Protein AF-A0A3C1WA64-F1 (afdb_monomer_lite)

Radius of gyration: 13.99 Å; chains: 1; bounding box: 37×16×34 Å

pLDDT: mean 95.48, std 5.04, range [62.12, 98.69]

Sequence (74 aa):
EKSKAGEAAVTFVSAEGTFKAGPPRGPIEEKPGYALLGAIIESKQGAIFAKFTGPKATVSAQAAAFKKMITEAK

Foldseek 3Di:
DWDAAVPKIKDKDKDAAWDFDDDPDDDTDTRGQKMWIWMWTDDPVGTDIDIDIDHNVVCVVCVVVVVCVRNPDD

Structure (mmCIF, N/CA/C/O backbone):
data_AF-A0A3C1WA64-F1
#
_entry.id   AF-A0A3C1WA64-F1
#
loop_
_atom_site.group_PDB
_atom_site.id
_atom_site.type_symbol
_atom_site.label_atom_id
_atom_site.label_alt_id
_atom_site.label_comp_id
_atom_site.label_asym_id
_atom_site.label_entity_id
_atom_site.label_seq_id
_atom_site.pdbx_PDB_ins_code
_atom_site.Cartn_x
_atom_site.Cartn_y
_atom_site.Cartn_z
_atom_site.occupancy
_atom_site.B_iso_or_equiv
_atom_site.auth_seq_id
_atom_site.auth_comp_id
_atom_site.auth_asym_id
_atom_site.auth_atom_id
_atom_site.pdbx_PDB_model_num
ATOM 1 N N . GLU A 1 1 ? -8.883 9.424 -0.370 1.00 93.88 1 GLU A N 1
ATOM 2 C CA . GLU A 1 1 ? -10.265 9.062 0.033 1.00 93.88 1 GLU A CA 1
ATOM 3 C C . GLU A 1 1 ? -10.334 8.948 1.551 1.00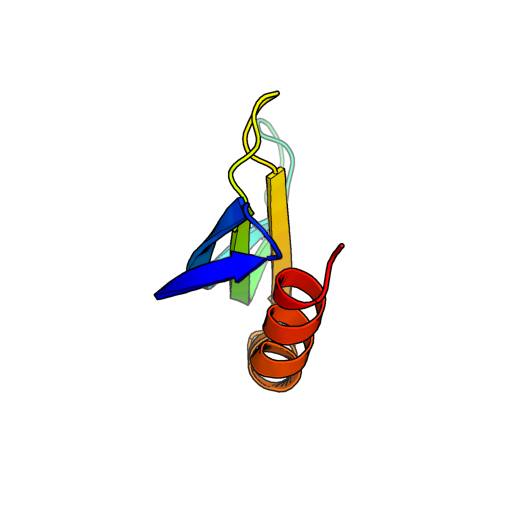 93.88 1 GLU A C 1
ATOM 5 O O . GLU A 1 1 ? -9.409 8.391 2.125 1.00 93.88 1 GLU A O 1
ATOM 10 N N . LYS A 1 2 ? -11.358 9.509 2.207 1.00 95.81 2 LYS A N 1
ATOM 11 C CA . LYS A 1 2 ? -11.507 9.466 3.676 1.00 95.81 2 LYS A CA 1
ATOM 12 C C . LYS A 1 2 ? -12.411 8.300 4.09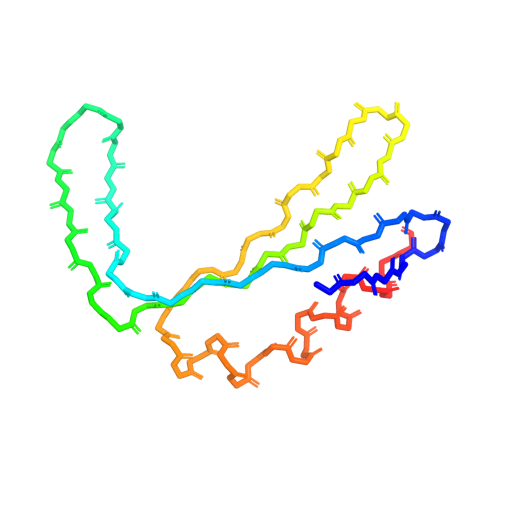3 1.00 95.81 2 LYS A C 1
ATOM 14 O O . LYS A 1 2 ? -13.384 8.023 3.401 1.00 95.81 2 LYS A O 1
ATOM 19 N N . SER A 1 3 ? -12.104 7.653 5.213 1.00 96.44 3 SER A N 1
ATOM 20 C CA . SER A 1 3 ? -12.852 6.536 5.803 1.00 96.44 3 SER A CA 1
ATOM 21 C C . SER A 1 3 ? -12.602 6.451 7.320 1.00 96.44 3 SER A C 1
ATOM 23 O O . SER A 1 3 ? -12.014 7.369 7.900 1.00 96.44 3 SER A O 1
ATOM 25 N N . LYS A 1 4 ? -13.060 5.378 7.971 1.00 94.81 4 LYS A N 1
ATOM 26 C CA . LYS A 1 4 ? -12.851 5.103 9.400 1.00 94.81 4 LYS A CA 1
ATOM 27 C C . LYS A 1 4 ? -12.521 3.629 9.655 1.00 94.81 4 LYS A C 1
ATOM 29 O O . LYS A 1 4 ? -12.980 2.764 8.914 1.00 94.81 4 LYS A O 1
ATOM 34 N N . ALA A 1 5 ? -11.770 3.372 10.721 1.00 93.00 5 ALA A N 1
ATOM 35 C CA . ALA A 1 5 ? -11.545 2.053 11.312 1.00 93.00 5 ALA A CA 1
ATOM 36 C C . ALA A 1 5 ? -11.853 2.164 12.813 1.00 93.00 5 ALA A C 1
ATOM 38 O O . ALA A 1 5 ? -11.104 2.792 13.561 1.00 93.00 5 ALA A O 1
ATOM 39 N N . GLY A 1 6 ? -13.029 1.691 13.233 1.00 90.88 6 GLY A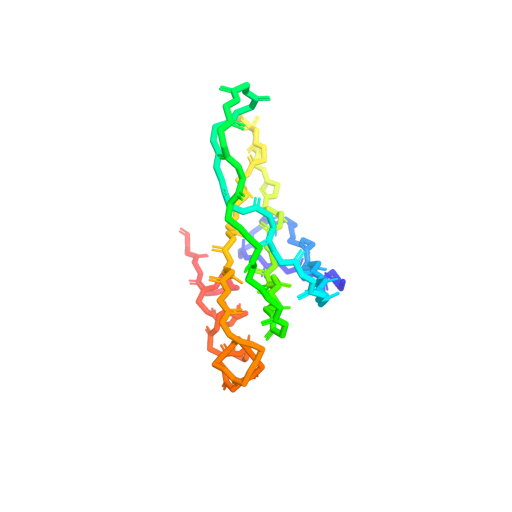 N 1
ATOM 40 C CA . GLY A 1 6 ? -13.583 2.045 14.544 1.00 90.88 6 GLY A CA 1
ATOM 41 C C . GLY A 1 6 ? -13.730 3.567 14.704 1.00 90.88 6 GLY A C 1
ATOM 42 O O . GLY A 1 6 ? -14.393 4.226 13.900 1.00 90.88 6 GLY A O 1
ATOM 43 N N . GLU A 1 7 ? -13.094 4.130 15.732 1.00 91.12 7 GLU A N 1
ATOM 44 C CA . GLU A 1 7 ? -13.060 5.580 15.986 1.00 91.12 7 GLU A CA 1
ATOM 45 C C . GLU A 1 7 ? -11.939 6.309 15.226 1.00 91.12 7 GLU A C 1
ATOM 47 O O . GLU A 1 7 ? -11.963 7.538 15.125 1.00 91.12 7 GLU A O 1
ATOM 52 N N . ALA A 1 8 ? -10.970 5.579 14.666 1.00 94.75 8 ALA A N 1
ATOM 53 C CA . ALA A 1 8 ? -9.829 6.166 13.975 1.00 94.75 8 ALA A CA 1
ATOM 54 C C . ALA A 1 8 ? -10.224 6.695 12.591 1.00 94.75 8 ALA A C 1
ATOM 56 O O . ALA A 1 8 ? -10.832 5.985 11.782 1.00 94.75 8 ALA A O 1
ATOM 57 N N . ALA A 1 9 ? -9.838 7.936 12.288 1.00 96.94 9 ALA A N 1
ATOM 58 C CA . ALA A 1 9 ? -9.951 8.486 10.943 1.00 96.94 9 ALA A CA 1
ATOM 59 C C . ALA A 1 9 ? -8.904 7.843 10.024 1.00 96.94 9 ALA A C 1
ATOM 61 O O . ALA A 1 9 ? -7.739 7.692 10.395 1.00 96.94 9 ALA A O 1
ATOM 62 N N . VAL A 1 10 ? -9.319 7.476 8.812 1.00 97.81 10 VAL A N 1
ATOM 63 C CA . VAL A 1 10 ? -8.450 6.854 7.811 1.00 97.81 10 VAL A CA 1
ATOM 64 C C . VAL A 1 10 ? -8.444 7.695 6.542 1.00 97.81 10 VAL A C 1
ATOM 66 O O . VAL A 1 10 ? -9.497 8.030 6.004 1.00 97.81 10 VAL A O 1
ATOM 69 N N . THR A 1 11 ? -7.261 7.997 6.015 1.00 98.44 11 THR A N 1
ATOM 70 C CA . THR A 1 11 ? -7.094 8.589 4.683 1.00 98.44 11 THR A CA 1
ATOM 71 C C . THR A 1 11 ? -6.355 7.615 3.775 1.00 98.44 11 THR A C 1
ATOM 73 O O . THR A 1 11 ? -5.173 7.340 3.968 1.00 98.44 11 THR A O 1
ATOM 76 N N . PHE A 1 12 ? -7.045 7.114 2.755 1.00 98.31 12 PHE A N 1
ATOM 77 C CA . PHE A 1 12 ? -6.441 6.331 1.685 1.00 98.31 12 PHE A CA 1
ATOM 78 C C . PHE A 1 12 ? -5.821 7.237 0.623 1.00 98.31 12 PHE A C 1
ATOM 80 O O . PHE A 1 12 ? -6.446 8.208 0.174 1.00 98.31 12 PHE A O 1
ATOM 87 N N . VAL A 1 13 ? -4.618 6.878 0.190 1.00 98.12 13 VAL A N 1
ATOM 88 C CA . VAL A 1 13 ? -3.842 7.559 -0.853 1.00 98.12 13 VAL A CA 1
ATOM 89 C C . VAL A 1 13 ? -3.377 6.545 -1.888 1.00 98.12 13 VAL A C 1
ATOM 91 O O . VAL A 1 13 ? -3.142 5.386 -1.559 1.00 98.12 13 VAL A O 1
ATOM 94 N N . SER A 1 14 ? -3.225 6.969 -3.137 1.00 97.62 14 SER A N 1
ATOM 95 C CA . SER A 1 14 ? -2.726 6.104 -4.203 1.00 97.62 14 SER A CA 1
ATOM 96 C C . SER A 1 14 ? -1.779 6.854 -5.125 1.00 97.62 14 SER A C 1
ATOM 98 O O . SER A 1 14 ? -1.974 8.042 -5.379 1.00 97.62 14 SER A O 1
ATOM 100 N N . ALA A 1 15 ? -0.780 6.150 -5.643 1.00 97.81 15 ALA A N 1
ATOM 101 C CA . ALA A 1 15 ? 0.135 6.655 -6.657 1.00 97.81 15 ALA A CA 1
ATOM 102 C C . ALA A 1 15 ? 0.521 5.527 -7.615 1.00 97.81 15 ALA A C 1
ATOM 104 O O . ALA A 1 15 ? 0.623 4.372 -7.209 1.00 97.81 15 ALA A O 1
ATOM 105 N N . GLU A 1 16 ? 0.774 5.863 -8.873 1.00 97.56 16 GLU A N 1
ATOM 106 C CA . GLU A 1 16 ? 1.241 4.930 -9.897 1.00 97.56 16 GLU A CA 1
ATOM 107 C C . GLU A 1 16 ? 2.460 5.526 -10.599 1.00 97.56 16 GLU A C 1
ATOM 109 O O . GLU A 1 16 ? 2.556 6.745 -10.750 1.00 97.56 16 GLU A O 1
ATOM 114 N N . GLY A 1 17 ? 3.398 4.683 -11.027 1.00 96.62 17 GLY A N 1
ATOM 115 C CA . GLY A 1 17 ? 4.574 5.129 -11.767 1.00 96.62 17 GLY A CA 1
ATOM 116 C C . GLY A 1 17 ? 5.755 4.176 -11.640 1.00 96.62 17 GLY A C 1
ATOM 117 O O . GLY A 1 17 ? 5.598 2.959 -11.527 1.00 96.62 17 GLY A O 1
ATOM 118 N N . THR A 1 18 ? 6.957 4.742 -11.667 1.00 97.31 18 THR A N 1
ATOM 119 C CA . THR A 1 18 ? 8.202 3.999 -11.452 1.00 97.31 18 THR A CA 1
ATOM 120 C C . THR A 1 18 ? 8.591 4.069 -9.985 1.00 97.31 18 THR A C 1
ATOM 122 O O . THR A 1 18 ? 8.900 5.143 -9.466 1.00 97.31 18 THR A O 1
ATOM 125 N N . PHE A 1 19 ? 8.597 2.924 -9.304 1.00 96.38 19 PHE A N 1
ATOM 126 C CA . PHE A 1 19 ? 9.072 2.847 -7.929 1.00 96.38 19 PHE A CA 1
ATOM 127 C C . PHE A 1 19 ? 10.601 2.765 -7.908 1.00 96.38 19 PHE A C 1
ATOM 129 O O . PHE A 1 19 ? 11.189 1.851 -8.478 1.00 96.38 19 PHE A O 1
ATOM 136 N N . LYS A 1 20 ? 11.241 3.732 -7.251 1.00 94.94 20 LYS A N 1
ATOM 137 C CA . LYS A 1 20 ? 12.696 3.797 -7.077 1.00 94.94 20 LYS A CA 1
ATOM 138 C C . LYS A 1 20 ? 13.079 3.086 -5.781 1.00 94.94 20 LYS A C 1
ATOM 140 O O . LYS A 1 20 ? 12.955 3.664 -4.703 1.00 94.94 20 LYS A O 1
ATOM 145 N N . ALA A 1 21 ? 13.485 1.825 -5.881 1.00 93.75 21 ALA A N 1
ATOM 146 C CA . ALA A 1 21 ? 13.833 0.988 -4.739 1.00 93.75 21 ALA A CA 1
ATOM 147 C C . ALA A 1 21 ? 15.328 1.101 -4.416 1.00 93.75 21 ALA A C 1
ATOM 149 O O . ALA A 1 21 ? 16.171 0.895 -5.283 1.00 93.75 21 ALA A O 1
ATOM 150 N N . GLY A 1 22 ? 15.667 1.402 -3.166 1.00 92.12 22 GLY A N 1
ATOM 151 C CA . GLY A 1 22 ? 17.057 1.465 -2.719 1.00 92.12 22 GLY A CA 1
ATOM 152 C C . GLY A 1 22 ? 17.234 2.302 -1.451 1.00 92.12 22 GLY A C 1
ATOM 153 O O . GLY A 1 22 ? 16.270 2.903 -0.965 1.00 92.12 22 GLY A O 1
ATOM 154 N N . PRO A 1 23 ? 18.447 2.320 -0.878 1.00 93.56 23 PRO A N 1
ATOM 155 C CA . PRO A 1 23 ? 18.763 3.141 0.285 1.00 93.56 23 PRO A CA 1
ATOM 156 C C . PRO A 1 23 ? 18.746 4.648 -0.056 1.00 93.56 23 PRO A C 1
ATOM 158 O O . PRO A 1 23 ? 18.980 5.017 -1.206 1.00 93.56 23 PRO A O 1
ATOM 161 N N . PRO A 1 24 ? 18.555 5.548 0.936 1.00 88.06 24 PRO A N 1
ATOM 162 C CA . PRO A 1 24 ? 18.547 7.004 0.718 1.00 88.06 24 PRO A CA 1
ATOM 163 C C . PRO A 1 24 ? 19.827 7.558 0.078 1.00 88.06 24 PRO A C 1
ATOM 165 O O . PRO A 1 24 ? 19.799 8.571 -0.616 1.00 88.06 24 PRO A O 1
ATOM 168 N N . ARG A 1 25 ? 20.961 6.897 0.332 1.00 91.00 25 ARG A N 1
ATOM 169 C CA . ARG A 1 25 ? 22.223 7.101 -0.378 1.00 91.00 25 ARG A CA 1
ATOM 170 C C . ARG A 1 25 ? 22.715 5.740 -0.857 1.00 91.00 25 ARG A C 1
ATOM 172 O O . ARG A 1 25 ? 23.017 4.884 -0.032 1.00 91.00 25 ARG A O 1
ATOM 179 N N . GLY A 1 26 ? 22.778 5.549 -2.171 1.00 90.56 26 GLY A N 1
ATOM 180 C CA . GLY A 1 26 ? 23.265 4.326 -2.804 1.00 90.56 26 GLY A CA 1
ATOM 181 C C . GLY A 1 26 ? 22.551 4.023 -4.125 1.00 90.56 26 GLY A C 1
ATOM 182 O O . GLY A 1 26 ? 21.780 4.858 -4.603 1.00 90.56 26 GLY A O 1
ATOM 183 N N . PRO A 1 27 ? 22.825 2.855 -4.732 1.00 94.44 27 PRO A N 1
ATOM 184 C CA . PRO A 1 27 ? 22.211 2.446 -5.991 1.00 94.44 27 PRO A CA 1
ATOM 185 C C . PRO A 1 27 ? 20.686 2.362 -5.887 1.00 94.44 27 PRO A C 1
ATOM 187 O O . PRO A 1 27 ? 20.150 1.863 -4.897 1.00 94.44 27 PRO A O 1
ATOM 190 N N . ILE A 1 28 ? 20.004 2.828 -6.932 1.00 95.88 28 ILE A N 1
ATOM 191 C CA . ILE A 1 28 ? 18.548 2.785 -7.065 1.00 95.88 28 ILE A CA 1
ATOM 192 C C . ILE A 1 28 ? 18.183 1.793 -8.168 1.00 95.88 28 ILE A C 1
ATOM 194 O O . ILE A 1 28 ? 18.675 1.899 -9.289 1.00 95.88 28 ILE A O 1
ATOM 198 N N . GLU A 1 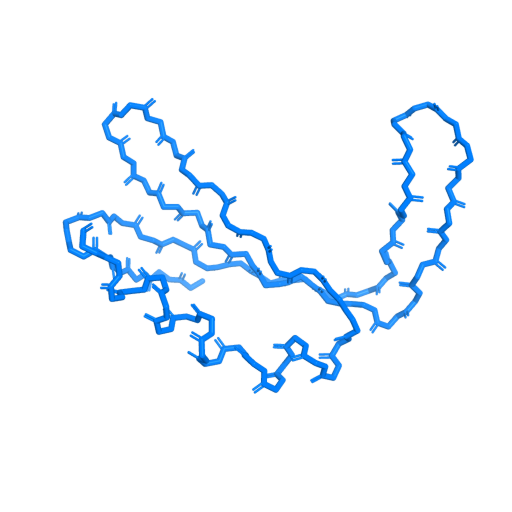29 ? 17.288 0.862 -7.856 1.00 96.12 29 GLU A N 1
ATOM 199 C CA . GLU A 1 29 ? 16.623 -0.003 -8.825 1.00 96.12 29 GLU A CA 1
ATOM 200 C C . GLU A 1 29 ? 15.285 0.628 -9.232 1.00 96.12 29 GLU A C 1
ATOM 202 O O . GLU A 1 29 ? 14.423 0.902 -8.391 1.00 96.12 29 GLU A O 1
ATOM 207 N N . GLU A 1 30 ? 15.093 0.859 -10.527 1.00 96.88 30 GLU A N 1
ATOM 208 C CA . GLU A 1 30 ? 13.832 1.374 -11.054 1.00 96.88 30 GLU A CA 1
ATOM 209 C C . GLU A 1 30 ? 12.858 0.234 -11.361 1.00 96.88 30 GLU A C 1
ATOM 211 O O . GLU A 1 30 ? 13.156 -0.674 -12.134 1.00 96.88 30 GLU A O 1
ATOM 216 N N . LYS A 1 31 ? 11.660 0.301 -10.777 1.00 97.25 31 LYS A N 1
ATOM 217 C CA . LYS A 1 31 ? 10.572 -0.658 -10.993 1.00 97.25 31 LYS A CA 1
ATOM 218 C C . LYS A 1 31 ? 9.402 0.039 -11.702 1.00 97.25 31 LYS A C 1
ATOM 220 O O . LYS A 1 31 ? 8.514 0.570 -11.027 1.00 97.25 31 LYS A O 1
ATOM 225 N N . PRO A 1 32 ? 9.413 0.120 -13.047 1.00 97.62 32 PRO A N 1
ATOM 226 C CA . PRO A 1 32 ? 8.328 0.731 -13.809 1.00 97.62 32 PRO A CA 1
ATOM 227 C C . PRO A 1 32 ? 7.031 -0.078 -13.687 1.00 97.62 32 PRO A C 1
ATOM 229 O O . PRO A 1 32 ? 7.051 -1.290 -13.472 1.00 97.62 32 PRO A O 1
ATOM 232 N N . GLY A 1 33 ? 5.886 0.595 -13.829 1.00 97.25 33 GLY A N 1
ATOM 233 C CA . GLY A 1 33 ? 4.570 -0.054 -13.763 1.00 97.25 33 GLY A CA 1
ATOM 234 C C . GLY A 1 33 ? 4.169 -0.511 -12.357 1.00 97.25 33 GLY A C 1
ATOM 235 O O . GLY A 1 33 ? 3.341 -1.413 -12.211 1.00 97.25 33 GLY A O 1
ATOM 236 N N . TYR A 1 34 ? 4.755 0.089 -11.321 1.00 98.38 34 TYR A N 1
ATOM 237 C CA . TYR A 1 34 ? 4.382 -0.147 -9.932 1.00 98.38 34 TYR A CA 1
ATOM 238 C C . TYR A 1 34 ? 3.308 0.848 -9.482 1.00 98.38 34 TYR A C 1
ATOM 240 O O . TYR A 1 34 ? 3.143 1.934 -10.042 1.00 98.38 34 TYR A O 1
ATOM 248 N N . ALA A 1 35 ? 2.578 0.469 -8.442 1.00 98.31 35 ALA A N 1
ATOM 249 C CA . ALA A 1 35 ? 1.625 1.321 -7.755 1.00 98.31 35 ALA A CA 1
ATOM 250 C C . ALA A 1 35 ? 1.822 1.230 -6.240 1.00 98.31 35 ALA A C 1
ATOM 252 O O . ALA A 1 35 ? 2.353 0.246 -5.723 1.00 98.31 35 ALA A O 1
ATOM 253 N N . LEU A 1 36 ? 1.379 2.269 -5.541 1.00 98.38 36 LEU A N 1
ATOM 254 C CA . LEU A 1 36 ? 1.219 2.334 -4.097 1.00 98.38 36 LEU A CA 1
ATOM 255 C C . LEU A 1 36 ? -0.264 2.550 -3.804 1.00 98.38 36 LEU A C 1
ATOM 257 O O . LEU A 1 36 ? -0.856 3.506 -4.302 1.00 98.38 36 LEU A O 1
ATOM 261 N N . LEU A 1 37 ? -0.824 1.719 -2.933 1.00 98.69 37 LEU A N 1
ATOM 262 C CA . LEU A 1 37 ? -2.034 2.016 -2.176 1.00 98.69 37 LEU A CA 1
ATOM 263 C C . LEU A 1 37 ? -1.638 2.168 -0.706 1.00 98.69 37 LEU A C 1
ATOM 265 O O . LEU A 1 37 ? -1.069 1.257 -0.109 1.00 98.69 37 LEU A O 1
ATOM 269 N N . GLY A 1 38 ? -1.883 3.340 -0.135 1.00 98.25 38 GLY A N 1
ATOM 270 C CA . GLY A 1 38 ? -1.548 3.666 1.245 1.00 98.25 38 GLY A CA 1
ATOM 271 C C . GLY A 1 38 ? -2.785 3.956 2.084 1.00 98.25 38 GLY A C 1
ATOM 272 O O . GLY A 1 38 ? -3.798 4.420 1.561 1.00 98.25 38 GLY A O 1
ATOM 273 N N . ALA A 1 39 ? -2.680 3.728 3.390 1.00 98.38 39 ALA A N 1
ATOM 274 C CA . ALA A 1 39 ? -3.643 4.181 4.385 1.00 98.38 39 ALA A CA 1
ATOM 275 C C . ALA A 1 39 ? -2.913 4.919 5.510 1.00 98.38 39 ALA A C 1
ATOM 277 O O . ALA A 1 39 ? -1.953 4.399 6.080 1.00 98.38 39 ALA A O 1
ATOM 278 N N . ILE A 1 40 ? -3.378 6.128 5.811 1.00 98.12 40 ILE A N 1
ATOM 279 C CA . ILE A 1 40 ? -2.957 6.934 6.956 1.00 98.12 40 ILE A CA 1
ATOM 280 C C . ILE A 1 40 ? -4.050 6.785 8.007 1.00 98.12 40 ILE A C 1
ATOM 282 O O . ILE A 1 40 ? -5.176 7.212 7.759 1.00 98.12 40 ILE A O 1
ATOM 286 N N . ILE A 1 41 ? -3.740 6.152 9.134 1.00 96.69 41 ILE A N 1
ATOM 287 C CA . ILE A 1 41 ? -4.688 5.860 10.214 1.00 96.69 41 ILE A CA 1
ATOM 288 C C . ILE A 1 41 ? -4.308 6.732 11.405 1.00 96.69 41 ILE A C 1
ATOM 290 O O . ILE A 1 41 ? -3.216 6.589 11.957 1.00 96.69 41 ILE A O 1
ATOM 294 N N . GLU A 1 42 ? -5.181 7.653 11.787 1.00 95.75 42 GLU A N 1
ATOM 295 C CA . GLU A 1 42 ? -4.937 8.557 12.908 1.00 95.75 42 GLU A CA 1
ATOM 296 C C . GLU A 1 42 ? -5.114 7.828 14.248 1.00 95.75 42 GLU A C 1
ATOM 298 O O . GLU A 1 42 ? -6.078 7.091 14.444 1.00 95.75 42 GLU A O 1
ATOM 303 N N . SER A 1 43 ? -4.195 8.045 15.193 1.00 91.19 43 SER A N 1
ATOM 304 C CA . SER A 1 43 ? -4.300 7.521 16.560 1.00 91.19 43 SER A CA 1
ATOM 305 C C . SER A 1 43 ? -3.760 8.530 17.575 1.00 91.19 43 SER A C 1
ATOM 307 O O . SER A 1 43 ? -2.993 9.429 17.219 1.00 91.19 43 SER A O 1
ATOM 309 N N . LYS A 1 44 ? -4.123 8.370 18.856 1.00 90.50 44 LYS A N 1
ATOM 310 C CA . LYS A 1 44 ? -3.706 9.285 19.936 1.00 90.50 44 LYS A CA 1
ATOM 311 C C . LYS A 1 44 ? -2.186 9.331 20.128 1.00 90.50 44 LYS A C 1
ATOM 313 O O . LYS A 1 44 ? -1.665 10.345 20.576 1.00 90.50 44 LYS A O 1
ATOM 318 N N . GLN A 1 45 ? -1.484 8.248 19.805 1.00 92.69 45 GLN A N 1
ATOM 319 C CA . GLN A 1 45 ? -0.038 8.103 19.979 1.00 92.69 45 GLN A CA 1
ATOM 320 C C . GLN A 1 45 ? 0.753 8.405 18.695 1.00 92.69 45 GLN A C 1
ATOM 322 O O . GLN A 1 45 ? 1.980 8.345 18.705 1.00 92.69 45 GLN A O 1
ATOM 327 N N . GLY A 1 46 ? 0.069 8.737 17.597 1.00 93.62 46 GLY A N 1
ATOM 328 C CA . GLY A 1 46 ? 0.675 9.016 16.296 1.00 93.62 46 GLY A CA 1
ATOM 329 C C . GLY A 1 46 ? 0.007 8.251 15.157 1.00 93.62 46 GLY A C 1
ATOM 330 O O . GLY A 1 46 ? -0.669 7.244 15.364 1.00 93.62 46 GLY A O 1
ATOM 331 N N . ALA A 1 47 ? 0.174 8.740 13.931 1.00 95.06 47 ALA A N 1
ATOM 332 C CA . ALA A 1 47 ? -0.424 8.104 12.764 1.00 95.06 47 ALA A CA 1
ATOM 333 C C . ALA A 1 47 ? 0.301 6.802 12.384 1.00 95.06 47 ALA A C 1
ATOM 335 O O . ALA A 1 47 ? 1.533 6.739 12.375 1.00 95.06 47 ALA A O 1
ATOM 336 N N . ILE A 1 48 ? -0.471 5.784 12.009 1.00 95.50 48 ILE A N 1
ATOM 337 C CA . ILE A 1 48 ? 0.027 4.531 11.434 1.00 95.50 48 ILE A CA 1
ATOM 338 C C . ILE A 1 48 ? -0.083 4.622 9.909 1.00 95.50 48 ILE A C 1
ATOM 340 O O . ILE A 1 48 ? -1.125 4.998 9.371 1.00 95.50 48 ILE A O 1
ATOM 344 N N . PHE A 1 49 ? 0.989 4.248 9.209 1.00 97.06 49 PHE A N 1
ATOM 345 C CA . PHE A 1 49 ? 1.062 4.278 7.748 1.00 97.06 49 PHE A CA 1
ATOM 346 C C . PHE A 1 49 ? 1.165 2.857 7.194 1.00 97.06 49 PHE A C 1
ATOM 348 O O . PHE A 1 49 ? 2.241 2.256 7.195 1.00 97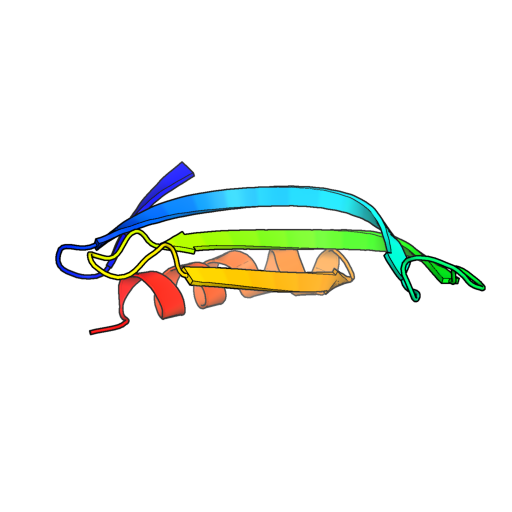.06 49 PHE A O 1
ATOM 355 N N . ALA A 1 50 ? 0.057 2.328 6.681 1.00 97.12 50 ALA A N 1
ATOM 356 C CA . ALA A 1 50 ? 0.063 1.068 5.947 1.00 97.12 50 ALA A CA 1
ATOM 357 C C . ALA A 1 50 ? 0.359 1.341 4.468 1.00 97.12 50 ALA A C 1
ATOM 359 O O . ALA A 1 50 ? -0.289 2.186 3.849 1.00 97.12 50 ALA A O 1
ATOM 360 N N . 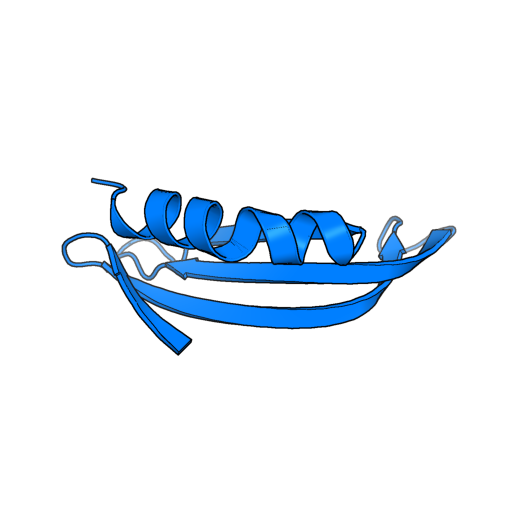LYS A 1 51 ? 1.335 0.632 3.894 1.00 97.38 51 LYS A N 1
ATOM 361 C CA . LYS A 1 51 ? 1.735 0.772 2.487 1.00 97.38 51 LYS A CA 1
ATOM 362 C C . LYS A 1 51 ? 1.622 -0.563 1.776 1.00 97.38 51 LYS A C 1
ATOM 364 O O . LYS A 1 51 ? 2.231 -1.539 2.205 1.00 97.38 51 LYS A O 1
ATOM 369 N N . PHE A 1 52 ? 0.921 -0.570 0.655 1.00 98.19 52 PHE A N 1
ATOM 370 C CA . PHE A 1 52 ? 0.879 -1.685 -0.271 1.00 98.19 52 PHE A CA 1
ATOM 371 C C . PHE A 1 52 ? 1.458 -1.240 -1.612 1.00 98.19 52 PHE A C 1
ATOM 373 O O . PHE A 1 52 ? 0.777 -0.634 -2.438 1.00 98.19 52 PHE A O 1
ATOM 380 N N . THR A 1 53 ? 2.754 -1.499 -1.782 1.00 97.88 53 THR A N 1
ATOM 381 C CA . THR A 1 53 ? 3.513 -1.158 -2.988 1.00 97.88 53 THR A CA 1
ATOM 382 C C . THR A 1 53 ? 3.842 -2.424 -3.764 1.00 97.88 53 THR A C 1
ATOM 384 O O . THR A 1 53 ? 4.357 -3.379 -3.187 1.00 97.88 53 THR A O 1
ATOM 387 N N . GLY A 1 54 ? 3.603 -2.429 -5.070 1.00 97.94 54 GLY A N 1
ATOM 388 C CA . GLY A 1 54 ? 3.904 -3.579 -5.922 1.00 97.94 54 GLY A CA 1
ATOM 389 C C . GLY A 1 54 ? 3.542 -3.338 -7.385 1.00 97.94 54 GLY A C 1
ATOM 390 O O . GLY A 1 54 ? 3.188 -2.211 -7.741 1.00 97.94 54 GLY A O 1
ATOM 391 N N . PRO A 1 55 ? 3.598 -4.378 -8.238 1.00 98.25 55 PRO A N 1
ATOM 392 C CA . PRO A 1 55 ? 3.113 -4.290 -9.610 1.00 98.25 55 PRO A CA 1
ATOM 393 C C . PRO A 1 55 ? 1.685 -3.743 -9.647 1.00 98.25 55 PRO A C 1
ATOM 395 O O . PRO A 1 55 ? 0.825 -4.202 -8.888 1.00 98.25 55 PRO A O 1
ATOM 398 N N . LYS A 1 56 ? 1.421 -2.786 -10.544 1.00 98.31 56 LYS A N 1
ATOM 399 C CA . LYS A 1 56 ? 0.126 -2.096 -10.635 1.00 98.31 56 LYS A CA 1
ATOM 400 C C . LYS A 1 56 ? -1.045 -3.074 -10.704 1.00 98.31 56 LYS A C 1
ATOM 402 O O . LYS A 1 56 ? -1.996 -2.925 -9.948 1.00 98.31 56 LYS A O 1
ATOM 407 N N . ALA A 1 57 ? -0.944 -4.109 -11.540 1.00 97.94 57 ALA A N 1
ATOM 408 C CA . ALA A 1 57 ? -1.996 -5.115 -11.691 1.00 97.94 57 ALA A CA 1
ATOM 409 C C . ALA A 1 57 ? -2.374 -5.782 -10.355 1.00 97.94 57 ALA A C 1
ATOM 411 O O . ALA A 1 57 ? -3.555 -5.900 -10.037 1.00 97.94 57 ALA A O 1
ATOM 412 N N . THR A 1 58 ? -1.381 -6.152 -9.541 1.00 98.38 58 THR A N 1
ATOM 413 C CA . THR A 1 58 ? -1.602 -6.780 -8.232 1.00 98.38 58 THR A CA 1
ATOM 414 C C . THR A 1 58 ? -2.223 -5.804 -7.240 1.00 98.38 58 THR A C 1
ATOM 416 O O . THR A 1 58 ? -3.187 -6.151 -6.559 1.00 98.38 58 THR A O 1
ATOM 419 N N . VAL A 1 59 ? -1.700 -4.576 -7.168 1.00 98.38 59 VAL A N 1
ATOM 420 C CA . VAL A 1 59 ? -2.201 -3.554 -6.235 1.00 98.38 59 VAL A CA 1
ATOM 421 C C . VAL A 1 59 ? -3.643 -3.178 -6.566 1.00 98.38 59 VAL A C 1
ATOM 423 O O . VAL A 1 59 ? -4.486 -3.146 -5.672 1.00 98.38 59 VAL A O 1
ATOM 426 N N . SER A 1 60 ? -3.955 -2.965 -7.846 1.00 97.69 60 SER A N 1
ATOM 427 C CA . SER A 1 60 ? -5.314 -2.668 -8.301 1.00 97.69 60 SER A CA 1
ATOM 428 C C . SER A 1 60 ? -6.275 -3.828 -8.029 1.00 97.69 60 SER A C 1
ATOM 430 O O . SER A 1 60 ? -7.364 -3.595 -7.509 1.00 97.69 60 SER A O 1
ATOM 432 N N . ALA A 1 61 ? -5.872 -5.075 -8.307 1.00 98.38 61 ALA A N 1
ATOM 433 C CA . ALA A 1 61 ? -6.712 -6.253 -8.073 1.00 98.38 61 ALA A CA 1
ATOM 434 C C . ALA A 1 61 ? -7.037 -6.478 -6.586 1.00 98.38 61 ALA A C 1
ATOM 436 O O . ALA A 1 61 ? -8.098 -6.999 -6.255 1.00 98.38 61 ALA A O 1
ATOM 437 N N . GLN A 1 62 ? -6.140 -6.072 -5.686 1.00 98.44 62 GLN A N 1
ATOM 438 C CA . GLN A 1 62 ? -6.276 -6.278 -4.242 1.00 98.44 62 GLN A CA 1
ATOM 439 C C . GLN A 1 62 ? -6.709 -5.015 -3.479 1.00 98.44 62 GLN A C 1
ATOM 441 O O . GLN A 1 62 ? -6.795 -5.031 -2.251 1.00 98.44 62 GLN A O 1
ATOM 446 N N . ALA A 1 63 ? -7.032 -3.920 -4.176 1.00 97.94 63 ALA A N 1
ATOM 447 C CA . ALA A 1 63 ? -7.347 -2.640 -3.544 1.00 97.94 63 ALA A CA 1
ATOM 448 C C . ALA A 1 63 ? -8.540 -2.722 -2.575 1.00 97.94 63 ALA A C 1
ATOM 450 O O . ALA A 1 63 ? -8.488 -2.172 -1.474 1.00 97.94 63 ALA A O 1
ATOM 451 N N . ALA A 1 64 ? -9.601 -3.438 -2.958 1.00 97.94 64 ALA A N 1
ATOM 452 C CA . ALA A 1 64 ? -10.779 -3.622 -2.112 1.00 97.94 64 ALA A CA 1
ATOM 453 C C . ALA A 1 64 ? -10.463 -4.451 -0.856 1.00 97.94 64 ALA A C 1
ATOM 455 O O . ALA A 1 64 ? -10.863 -4.075 0.245 1.00 97.94 64 ALA A O 1
ATOM 456 N N . ALA A 1 65 ? -9.698 -5.537 -1.009 1.00 98.19 65 ALA A N 1
ATOM 457 C CA . ALA A 1 65 ? -9.275 -6.380 0.106 1.00 98.19 65 ALA A CA 1
ATOM 458 C C . ALA A 1 65 ? -8.390 -5.604 1.094 1.00 98.19 65 ALA A C 1
ATOM 460 O O . ALA A 1 65 ? -8.614 -5.668 2.301 1.00 98.19 65 ALA A O 1
ATOM 461 N N . PHE A 1 66 ? -7.448 -4.804 0.584 1.00 97.94 66 PHE A N 1
ATOM 462 C CA . PHE A 1 66 ? -6.614 -3.932 1.408 1.00 97.94 66 PHE A CA 1
ATOM 463 C C . PHE A 1 66 ? -7.451 -2.916 2.190 1.00 97.94 66 PHE A C 1
ATOM 465 O O . PHE A 1 66 ? -7.305 -2.809 3.404 1.00 97.94 66 PHE A O 1
ATOM 472 N N . LYS A 1 67 ? -8.367 -2.196 1.527 1.00 97.75 67 LYS A N 1
ATOM 473 C CA . LYS A 1 67 ? -9.247 -1.234 2.209 1.00 97.75 67 LYS A CA 1
ATOM 474 C C . LYS A 1 67 ? -10.074 -1.906 3.303 1.00 97.75 67 LYS A C 1
ATOM 476 O O . LYS A 1 67 ? -10.113 -1.383 4.411 1.00 97.75 67 LYS A O 1
ATOM 481 N N . LYS A 1 68 ? -10.661 -3.071 3.008 1.00 97.44 68 LYS A N 1
ATOM 482 C CA . LYS A 1 68 ? -11.448 -3.858 3.964 1.00 97.44 68 LYS A CA 1
ATOM 483 C C . LYS A 1 68 ? -10.626 -4.236 5.197 1.00 97.44 68 LYS A C 1
ATOM 485 O O . LYS A 1 68 ? -11.067 -3.981 6.312 1.00 97.44 68 LYS A O 1
ATOM 490 N N . MET A 1 69 ? -9.416 -4.761 4.994 1.00 96.94 69 MET A N 1
ATOM 491 C CA . MET A 1 69 ? -8.492 -5.111 6.077 1.00 96.94 69 MET A CA 1
ATOM 492 C C . MET A 1 69 ? -8.221 -3.922 7.009 1.00 96.94 69 MET A C 1
ATOM 494 O O . MET A 1 69 ? -8.183 -4.095 8.222 1.00 96.94 69 MET A O 1
ATOM 498 N N . ILE A 1 70 ? -8.057 -2.716 6.456 1.00 96.75 70 ILE A N 1
ATOM 499 C CA . ILE A 1 70 ? -7.822 -1.505 7.251 1.00 96.75 70 ILE A CA 1
ATOM 500 C C . ILE A 1 70 ? -9.087 -1.064 7.989 1.00 96.75 70 ILE A C 1
ATOM 502 O O . ILE A 1 70 ? -9.017 -0.750 9.171 1.00 96.75 70 ILE A O 1
ATOM 506 N N . THR A 1 71 ? -10.241 -1.031 7.321 1.00 95.75 71 THR A N 1
ATOM 507 C CA . THR A 1 71 ? -11.490 -0.539 7.928 1.00 95.75 71 THR A CA 1
ATOM 508 C C . THR A 1 71 ? -12.077 -1.490 8.971 1.00 95.75 71 THR A C 1
ATOM 510 O O . THR A 1 71 ? -12.827 -1.047 9.835 1.00 95.75 71 THR A O 1
ATOM 513 N N . GLU A 1 72 ? -11.756 -2.784 8.896 1.00 94.25 72 GLU A N 1
ATOM 514 C CA . GLU A 1 72 ? -12.207 -3.806 9.854 1.00 94.25 72 GLU A CA 1
ATOM 515 C C . GLU A 1 72 ? -11.228 -4.036 11.015 1.00 94.25 72 GLU A C 1
ATOM 517 O O . GLU A 1 72 ? -11.536 -4.811 11.924 1.00 94.25 72 GLU A O 1
ATOM 522 N N . ALA A 1 73 ? -10.065 -3.376 11.010 1.00 78.38 73 ALA A N 1
ATOM 523 C CA . ALA A 1 73 ? -9.148 -3.412 12.141 1.00 78.38 73 ALA A CA 1
ATOM 524 C C . ALA A 1 73 ? -9.846 -2.838 13.389 1.00 78.38 73 ALA A C 1
ATOM 526 O O . ALA A 1 73 ? -10.414 -1.744 13.339 1.00 78.38 73 ALA A O 1
ATOM 527 N N . LYS A 1 74 ? -9.841 -3.615 14.477 1.00 62.12 74 LYS A N 1
ATOM 528 C CA . LYS A 1 74 ? -10.430 -3.254 15.774 1.00 62.12 74 LYS A CA 1
ATOM 529 C C . LYS A 1 74 ? -9.406 -2.596 16.682 1.00 62.12 74 LYS A C 1
ATOM 531 O O . LYS A 1 74 ? -8.255 -3.087 16.695 1.00 62.12 74 LYS A O 1
#

Secondary structure (DSSP, 8-state):
-EEEETTEEEEEEEEEEEEEES-SSS--EEEEEEEEEEEEE--TT--EEEEEEEEHHHHHHTHHHHHHHHHT--